Protein AF-A0A7Y5FA85-F1 (afdb_monomer)

pLDDT: mean 72.89, std 9.52, range [42.28, 87.0]

Solvent-accessible surface area (backbone atoms only — not comparable to full-atom values): 7895 Å² total; per-residue (Å²): 135,66,70,66,61,53,54,56,50,51,50,54,50,53,56,53,59,70,71,50,80,82,73,82,74,61,91,60,51,67,59,56,51,50,51,50,50,51,50,52,53,49,51,56,54,49,51,55,55,48,53,51,50,51,52,41,51,51,53,41,51,50,52,51,52,48,47,67,50,49,54,56,51,53,52,50,54,53,58,55,63,58,74,69,60,91,55,99,66,57,62,63,57,48,51,53,52,50,57,61,46,51,53,54,49,52,52,50,53,50,51,52,52,52,51,50,52,53,50,41,52,48,45,63,59,45,55,58,55,56,54,59,53,62,69,71,78,116

Secondary structure (DSSP, 8-state):
--HHHHHHHHHHHHHHHHHS----PPTTHHHHHHHHHHHHHHHHHHHHHHHHHHHHHHHHHHHHHHHHHHHHHHHHHHHHHHHTS--TTTHHHHHHHHHHHHHHHHHHHHHHHHHHHHHHHHHHHHHHHHHHHHTT--

Nearest PDB structures (foldseek):
  7sqc-assembly1_1H  TM=5.132E-01  e=5.986E+00  Chlamydomonas reinhardtii

Radius of gyration: 32.84 Å; Cα contacts (8 Å, |Δi|>4): 25; chains: 1; bounding box: 79×28×83 Å

Foldseek 3Di:
DDPVVVVVVVVVVVVVVVPDDPDDDPPCPVVVVVVVVVVVVVVVVVVLVVVLQVVLVVVLVVLVVCLVPVLVVVLVVVVVVVVPDDDPVPPVVVVVCCVVVVVVSVVSNVVSVVVSVVVSVCSNVVSVVVSVVVVVVD

Mean predicted aligned error: 16.29 Å

Structure (mmCIF, N/CA/C/O backbone):
data_AF-A0A7Y5FA85-F1
#
_entry.id   AF-A0A7Y5FA85-F1
#
loop_
_atom_site.group_PDB
_atom_site.id
_atom_site.type_symbol
_atom_site.label_atom_id
_atom_site.label_alt_id
_atom_site.label_comp_id
_atom_site.label_asym_id
_atom_site.label_entity_id
_atom_site.label_seq_id
_atom_site.pdbx_PDB_ins_code
_atom_site.Cartn_x
_atom_site.Cartn_y
_atom_site.Cartn_z
_atom_site.occupancy
_atom_site.B_iso_or_equiv
_atom_site.auth_seq_id
_atom_site.auth_comp_id
_atom_site.auth_asym_id
_atom_site.auth_atom_id
_atom_site.pdbx_PDB_model_num
ATOM 1 N N . MET A 1 1 ? -47.929 -4.121 12.225 1.00 50.75 1 MET A N 1
ATOM 2 C CA . MET A 1 1 ? -47.619 -4.599 13.587 1.00 50.75 1 MET A CA 1
ATOM 3 C C . MET A 1 1 ? -47.982 -3.470 14.526 1.00 50.75 1 MET A C 1
ATOM 5 O O . MET A 1 1 ? -47.345 -2.428 14.457 1.00 50.75 1 MET A O 1
ATOM 9 N N . ASP A 1 2 ? -49.071 -3.631 15.275 1.00 50.12 2 ASP A N 1
ATOM 10 C CA . ASP A 1 2 ? -49.588 -2.601 16.179 1.00 50.12 2 ASP A CA 1
ATOM 11 C C . ASP A 1 2 ? -48.679 -2.445 17.398 1.00 50.12 2 ASP A C 1
ATOM 13 O O . ASP A 1 2 ? -48.533 -3.367 18.198 1.00 50.12 2 ASP A O 1
ATOM 17 N N . LEU A 1 3 ? -48.096 -1.256 17.549 1.00 56.16 3 LEU A N 1
ATOM 18 C CA . LEU A 1 3 ? -47.239 -0.879 18.678 1.00 56.16 3 LEU A CA 1
ATOM 19 C C . LEU A 1 3 ? -47.992 -0.920 20.022 1.00 56.16 3 LEU A C 1
ATOM 21 O O . LEU A 1 3 ? -47.378 -1.147 21.060 1.00 56.16 3 LEU A O 1
ATOM 25 N N . ASN A 1 4 ? -49.323 -0.770 20.000 1.00 60.62 4 ASN A N 1
ATOM 26 C CA . ASN A 1 4 ? -50.166 -0.889 21.194 1.00 60.62 4 ASN A CA 1
ATOM 27 C C . ASN A 1 4 ? -50.192 -2.317 21.760 1.00 60.62 4 ASN A C 1
ATOM 29 O O . ASN A 1 4 ? -50.128 -2.480 22.973 1.00 60.62 4 ASN A O 1
ATOM 33 N N . ASN A 1 5 ? -50.186 -3.347 20.906 1.00 61.50 5 ASN A N 1
ATOM 34 C CA . ASN A 1 5 ? -50.175 -4.744 21.362 1.00 61.50 5 ASN A CA 1
ATOM 35 C C . ASN A 1 5 ? -48.849 -5.135 22.037 1.00 61.50 5 ASN A C 1
ATOM 37 O O . ASN A 1 5 ? -48.829 -6.020 22.887 1.00 61.50 5 ASN A O 1
ATOM 41 N N . MET A 1 6 ? -47.739 -4.483 21.671 1.00 60.41 6 MET A N 1
ATOM 42 C CA . MET A 1 6 ? -46.437 -4.697 22.316 1.00 60.41 6 MET A CA 1
ATOM 43 C C . MET A 1 6 ? -46.420 -4.152 23.749 1.00 60.41 6 MET A C 1
ATOM 45 O O . MET A 1 6 ? -45.915 -4.824 24.640 1.00 60.41 6 MET A O 1
ATOM 49 N N . ASN A 1 7 ? -47.034 -2.988 23.982 1.00 72.44 7 ASN A N 1
ATOM 50 C CA . ASN A 1 7 ? -47.117 -2.381 25.314 1.00 72.44 7 ASN A CA 1
ATOM 51 C C . ASN A 1 7 ? -47.991 -3.183 26.290 1.00 72.44 7 ASN A C 1
ATOM 53 O O . ASN A 1 7 ? -47.668 -3.263 27.474 1.00 72.44 7 ASN A O 1
ATOM 57 N N . ASP A 1 8 ? -49.089 -3.771 25.812 1.00 76.94 8 ASP A N 1
ATOM 58 C CA . ASP A 1 8 ? -49.970 -4.582 26.662 1.00 76.94 8 ASP A CA 1
ATOM 59 C C . ASP A 1 8 ? -49.331 -5.930 27.020 1.00 76.94 8 ASP A C 1
ATOM 61 O O . ASP A 1 8 ? -49.453 -6.397 28.155 1.00 76.94 8 ASP A O 1
ATOM 65 N N . LEU A 1 9 ? -48.587 -6.525 26.082 1.00 75.62 9 LEU A N 1
ATOM 66 C CA . LEU A 1 9 ? -47.828 -7.746 26.336 1.00 75.62 9 LEU A CA 1
ATOM 67 C C . LEU A 1 9 ? -46.667 -7.496 27.310 1.00 75.62 9 LEU A C 1
ATOM 69 O O . LEU A 1 9 ? -46.483 -8.284 28.236 1.00 75.62 9 LEU A O 1
ATOM 73 N N . ASP A 1 10 ? -45.939 -6.387 27.156 1.00 76.88 10 ASP A N 1
ATOM 74 C CA . ASP A 1 10 ? -44.874 -5.991 28.086 1.00 76.88 10 ASP A CA 1
ATOM 75 C C . ASP A 1 10 ? -45.416 -5.751 29.498 1.00 76.88 10 ASP A C 1
ATOM 77 O O . ASP A 1 10 ? -44.848 -6.251 30.468 1.00 76.88 10 ASP A O 1
ATOM 81 N N . ARG A 1 11 ? -46.562 -5.070 29.631 1.00 80.06 11 ARG A N 1
ATOM 82 C CA . ARG A 1 11 ? -47.220 -4.880 30.934 1.00 80.06 11 ARG A CA 1
ATOM 83 C C . ARG A 1 11 ? -47.627 -6.195 31.586 1.00 80.06 11 ARG A C 1
ATOM 85 O O . ARG A 1 11 ? -47.417 -6.369 32.783 1.00 80.06 11 ARG A O 1
ATOM 92 N N . PHE A 1 12 ? -48.185 -7.124 30.812 1.00 80.44 12 PHE A N 1
ATOM 93 C CA . PHE A 1 12 ? -48.585 -8.435 31.321 1.00 80.44 12 PHE A CA 1
ATOM 94 C C . PHE A 1 12 ? -47.378 -9.259 31.795 1.00 80.44 12 PHE A C 1
ATOM 96 O O . PHE A 1 12 ? -47.435 -9.920 32.832 1.00 80.44 12 PHE A O 1
ATOM 103 N N . ILE A 1 13 ? -46.265 -9.185 31.062 1.00 74.44 13 ILE A N 1
ATOM 104 C CA . ILE A 1 13 ? -44.998 -9.828 31.425 1.00 74.44 13 ILE A CA 1
ATOM 105 C C . ILE A 1 13 ? -44.417 -9.203 32.699 1.00 74.44 13 ILE A C 1
ATOM 107 O O . ILE A 1 13 ? -43.964 -9.925 33.585 1.00 74.44 13 ILE A O 1
ATOM 111 N N . GLU A 1 14 ? -44.454 -7.878 32.822 1.00 77.00 14 GLU A N 1
ATOM 112 C CA . GLU A 1 14 ? -43.906 -7.154 33.969 1.00 77.00 14 GLU A CA 1
ATOM 113 C C . GLU A 1 14 ? -44.698 -7.411 35.262 1.00 77.00 14 GLU A C 1
ATOM 115 O O . GLU A 1 14 ? -44.106 -7.576 36.333 1.00 77.00 14 GLU A O 1
ATOM 120 N N . ASP A 1 15 ? -46.023 -7.535 35.166 1.00 77.88 15 ASP A N 1
ATOM 121 C CA . ASP A 1 15 ? -46.870 -7.934 36.294 1.00 77.88 15 ASP A CA 1
ATOM 122 C C . ASP A 1 15 ? -46.678 -9.413 36.672 1.00 77.88 15 ASP A C 1
ATOM 124 O O . ASP A 1 15 ? -46.630 -9.741 37.861 1.00 77.88 15 ASP A O 1
ATOM 128 N N . ALA A 1 16 ? -46.471 -10.303 35.694 1.00 75.31 16 ALA A N 1
ATOM 129 C CA . ALA A 1 16 ? -46.139 -11.704 35.956 1.00 75.31 16 ALA A CA 1
ATOM 130 C C . ALA A 1 16 ? -44.771 -11.849 36.652 1.00 75.31 16 ALA A C 1
ATOM 132 O O . ALA A 1 16 ? -44.655 -12.565 37.648 1.00 75.31 16 ALA A O 1
ATOM 133 N N . LEU A 1 17 ? -43.756 -11.106 36.204 1.00 67.81 17 LEU A N 1
ATOM 134 C CA . LEU A 1 17 ? -42.407 -11.102 36.786 1.00 67.81 17 LEU A CA 1
ATOM 135 C C . LEU A 1 17 ? -42.360 -10.531 38.208 1.00 67.81 17 LEU A C 1
ATOM 137 O O . LEU A 1 17 ? -41.567 -10.995 39.024 1.00 67.81 17 LEU A O 1
ATOM 141 N N . LYS A 1 18 ? -43.214 -9.555 38.540 1.00 72.81 18 LYS A N 1
ATOM 142 C CA . LYS A 1 18 ? -43.337 -9.035 39.916 1.00 72.81 18 LYS A CA 1
ATOM 143 C C . LYS A 1 18 ? -43.932 -10.050 40.889 1.00 72.81 18 LYS A C 1
ATOM 145 O O . LYS A 1 18 ? -43.687 -9.945 42.090 1.00 72.81 18 LYS A O 1
ATOM 150 N N . SER A 1 19 ? -44.725 -10.994 40.386 1.00 73.69 19 SER A N 1
ATOM 151 C CA . SER A 1 19 ? -45.380 -12.020 41.202 1.00 73.69 19 SER A CA 1
ATOM 152 C C . SER A 1 19 ? -44.478 -13.220 41.521 1.00 73.69 19 SER A C 1
ATOM 154 O O . SER A 1 19 ? -44.779 -13.985 42.438 1.00 73.69 19 SER A O 1
ATOM 156 N N . GLU A 1 20 ? -43.353 -13.376 40.815 1.00 60.47 20 GLU A N 1
ATOM 157 C CA . GLU A 1 20 ? -42.411 -14.465 41.062 1.00 60.47 20 GLU A CA 1
ATOM 158 C C . GLU A 1 20 ? -41.468 -14.158 42.243 1.00 60.47 20 GLU A C 1
ATOM 160 O O . GLU A 1 20 ? -40.877 -13.077 42.324 1.00 60.47 20 GLU A O 1
ATOM 165 N N . PRO A 1 21 ? -41.264 -15.111 43.174 1.00 61.81 21 PRO A N 1
ATOM 166 C CA . PRO A 1 21 ? -40.319 -14.936 44.267 1.00 61.81 21 PRO A CA 1
ATOM 167 C C . PRO A 1 21 ? -38.895 -14.839 43.712 1.00 61.81 21 PRO A C 1
ATOM 169 O O . PRO A 1 21 ? -38.390 -15.779 43.092 1.00 61.81 21 PRO A O 1
ATOM 172 N N . MET A 1 22 ? -38.229 -13.706 43.963 1.00 61.59 22 MET A N 1
ATOM 173 C CA . MET A 1 22 ? -36.844 -13.483 43.545 1.00 61.59 22 MET A CA 1
ATOM 174 C C . MET A 1 22 ? -35.947 -14.605 44.073 1.00 61.59 22 MET A C 1
ATOM 176 O O . MET A 1 22 ? -35.679 -14.724 45.271 1.00 61.59 22 MET A O 1
ATOM 180 N N . ARG A 1 23 ? -35.475 -15.451 43.157 1.00 64.94 23 ARG A N 1
ATOM 181 C CA . ARG A 1 23 ? -34.566 -16.551 43.472 1.00 64.94 23 ARG A CA 1
ATOM 182 C C . ARG A 1 23 ? -33.244 -15.959 43.957 1.00 64.94 23 ARG A C 1
ATOM 184 O O . ARG A 1 23 ? -32.663 -15.116 43.275 1.00 64.94 23 ARG A O 1
ATOM 191 N N . ALA A 1 24 ? -32.776 -16.391 45.128 1.00 59.88 24 ALA A N 1
ATOM 192 C CA . ALA A 1 24 ? -31.549 -15.876 45.726 1.00 59.88 24 ALA A CA 1
ATOM 193 C C . ALA A 1 24 ? -30.377 -16.016 44.744 1.00 59.88 24 ALA A C 1
ATOM 195 O O . ALA A 1 24 ? -29.982 -17.119 44.358 1.00 59.88 24 ALA A O 1
ATOM 196 N N . VAL A 1 25 ? -29.852 -14.873 44.311 1.00 63.16 25 VAL A N 1
ATOM 197 C CA . VAL A 1 25 ? -28.736 -14.818 43.376 1.00 63.16 25 VAL A CA 1
ATOM 198 C C . VAL A 1 25 ? -27.485 -15.337 44.103 1.00 63.16 25 VAL A C 1
ATOM 200 O O . VAL A 1 25 ? -27.200 -14.875 45.211 1.00 63.16 25 VAL A O 1
ATOM 203 N N . PRO A 1 26 ? -26.728 -16.292 43.528 1.00 69.62 26 PRO A N 1
ATOM 204 C CA . PRO A 1 26 ? -25.561 -16.860 44.191 1.00 69.62 26 PRO A CA 1
ATOM 205 C C . PRO A 1 26 ? -24.547 -15.776 44.582 1.00 69.62 26 PRO A C 1
ATOM 207 O O . PRO A 1 26 ? -24.282 -14.846 43.813 1.00 69.62 26 PRO A O 1
ATOM 210 N N . ALA A 1 27 ? -23.952 -15.904 45.770 1.00 64.62 27 ALA A N 1
ATOM 211 C CA . ALA A 1 27 ? -22.971 -14.946 46.269 1.00 64.62 27 ALA A CA 1
ATOM 212 C C . ALA A 1 27 ? -21.821 -14.765 45.256 1.00 64.62 27 ALA A C 1
ATOM 214 O O . ALA A 1 27 ? -21.188 -15.728 44.822 1.00 64.62 27 ALA A O 1
ATOM 215 N N . GLY A 1 28 ? -21.574 -13.518 44.843 1.00 66.31 28 GLY A N 1
ATOM 216 C CA . GLY A 1 28 ? -20.552 -13.179 43.846 1.00 66.31 28 GLY A CA 1
ATOM 217 C C . GLY A 1 28 ? -21.007 -13.225 42.381 1.00 66.31 28 GLY A C 1
ATOM 218 O O . GLY A 1 28 ? -20.180 -13.000 41.499 1.00 66.31 28 GLY A O 1
ATOM 219 N N . PHE A 1 29 ? -22.294 -13.459 42.091 1.00 65.50 29 PHE A N 1
ATOM 220 C CA . PHE A 1 29 ? -22.833 -13.372 40.726 1.00 65.50 29 PHE A CA 1
ATOM 221 C C . PHE A 1 29 ? -22.622 -11.983 40.115 1.00 65.50 29 PHE A C 1
ATOM 223 O O . PHE A 1 29 ? -22.155 -11.888 38.986 1.00 65.50 29 PHE A O 1
ATOM 230 N N . HIS A 1 30 ? -22.862 -10.914 40.884 1.00 70.69 30 HIS A N 1
ATOM 231 C CA . HIS A 1 30 ? -22.574 -9.544 40.445 1.00 70.69 30 HIS A CA 1
ATOM 232 C C . HIS A 1 30 ? -21.106 -9.373 40.053 1.00 70.69 30 HIS A C 1
ATOM 234 O O . HIS A 1 30 ? -20.829 -8.939 38.944 1.00 70.69 30 HIS A O 1
ATOM 240 N N . ARG A 1 31 ? -20.168 -9.827 40.892 1.00 71.44 31 ARG A N 1
ATOM 241 C CA . ARG A 1 31 ? -18.729 -9.721 40.615 1.00 71.44 31 ARG A CA 1
ATOM 242 C C . ARG A 1 31 ? -18.305 -10.507 39.367 1.00 71.44 31 ARG A C 1
ATOM 244 O O . ARG A 1 31 ? -17.518 -10.009 38.572 1.00 71.44 31 ARG A O 1
ATOM 251 N N . ARG A 1 32 ? -18.856 -11.709 39.152 1.00 72.94 32 ARG A N 1
ATOM 252 C CA . ARG A 1 32 ? -18.576 -12.512 37.944 1.00 72.94 32 ARG A CA 1
ATOM 253 C C . ARG A 1 32 ? -19.182 -11.907 36.680 1.00 72.94 32 ARG A C 1
ATOM 255 O O . ARG A 1 32 ? -18.573 -11.999 35.618 1.00 72.94 32 ARG A O 1
ATOM 262 N N . VAL A 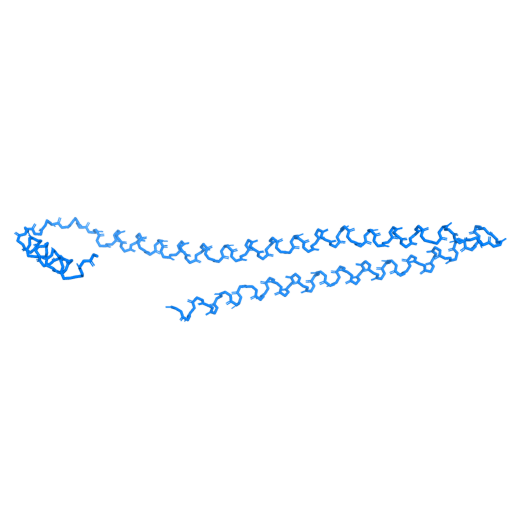1 33 ? -20.382 -11.335 36.768 1.00 74.69 33 VAL A N 1
ATOM 263 C CA . VAL A 1 33 ? -21.016 -10.632 35.645 1.00 74.69 33 VAL A CA 1
ATOM 264 C C . VAL A 1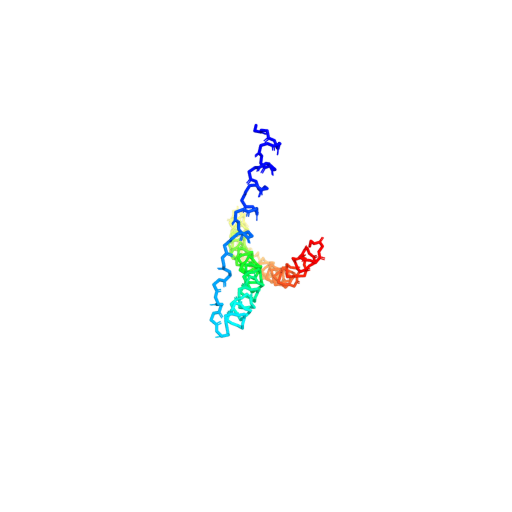 33 ? -20.224 -9.371 35.320 1.00 74.69 33 VAL A C 1
ATOM 266 O O . VAL A 1 33 ? -19.900 -9.146 34.160 1.00 74.69 33 VAL A O 1
ATOM 269 N N . GLU A 1 34 ? -19.825 -8.610 36.333 1.00 74.56 34 GLU A N 1
ATOM 270 C CA . GLU A 1 34 ? -19.038 -7.391 36.187 1.00 74.56 34 GLU A CA 1
ATOM 271 C C . GLU A 1 34 ? -17.668 -7.674 35.556 1.00 74.56 34 GLU A C 1
ATOM 273 O O . GLU A 1 34 ? -17.306 -7.021 34.582 1.00 74.56 34 GLU A O 1
ATOM 278 N N . GLU A 1 35 ? -16.949 -8.711 36.005 1.00 76.19 35 GLU A N 1
ATOM 279 C CA . GLU A 1 35 ? -15.697 -9.160 35.378 1.00 76.19 35 GLU A CA 1
ATOM 280 C C . GLU A 1 35 ? -15.899 -9.573 33.913 1.00 76.19 35 GLU A C 1
ATOM 282 O O . GLU A 1 35 ? -15.127 -9.163 33.047 1.00 76.19 35 GLU A O 1
ATOM 287 N N . ARG A 1 36 ? -16.959 -10.330 33.596 1.00 73.25 36 ARG A N 1
ATOM 288 C CA . ARG A 1 36 ? -17.256 -10.740 32.211 1.00 73.25 36 ARG A CA 1
ATOM 289 C C . ARG A 1 36 ? -17.612 -9.560 31.315 1.00 73.25 36 ARG A C 1
ATOM 291 O O . ARG A 1 36 ? -17.150 -9.514 30.178 1.00 73.25 36 ARG A O 1
ATOM 298 N N . VAL A 1 37 ? -18.390 -8.605 31.818 1.00 76.31 37 VAL A N 1
ATOM 299 C CA . VAL A 1 37 ? -18.733 -7.373 31.097 1.00 76.31 37 VAL A CA 1
ATOM 300 C C . VAL A 1 37 ? -17.478 -6.531 30.875 1.00 76.31 37 VAL A C 1
ATOM 302 O O . VAL A 1 37 ? -17.265 -6.048 29.765 1.00 76.31 37 VAL A O 1
ATOM 305 N N . ARG A 1 38 ? -16.592 -6.423 31.874 1.00 73.25 38 ARG A N 1
ATOM 306 C CA . ARG A 1 38 ? -15.310 -5.713 31.745 1.00 73.25 38 ARG A CA 1
ATOM 307 C C . ARG A 1 38 ? -14.406 -6.345 30.691 1.00 73.25 38 ARG A C 1
ATOM 309 O O . ARG A 1 38 ? -13.852 -5.631 29.860 1.00 73.25 38 ARG A O 1
ATOM 316 N N . VAL A 1 39 ? -14.290 -7.673 30.691 1.00 73.88 39 VAL A N 1
ATOM 317 C CA . VAL A 1 39 ? -13.494 -8.416 29.702 1.00 73.88 39 VAL A CA 1
ATOM 318 C C . VAL A 1 39 ? -14.099 -8.290 28.303 1.00 73.88 39 VAL A C 1
ATOM 320 O O . VAL A 1 39 ? -13.369 -8.039 27.349 1.00 73.88 39 VAL A O 1
ATOM 323 N N . ALA A 1 40 ? -15.423 -8.391 28.164 1.00 69.19 40 ALA A N 1
ATOM 324 C CA . ALA A 1 40 ? -16.102 -8.205 26.882 1.00 69.19 40 ALA A CA 1
ATOM 325 C C . ALA A 1 40 ? -15.943 -6.773 26.341 1.00 69.19 40 ALA A C 1
ATOM 327 O O . ALA A 1 40 ? -15.730 -6.589 25.142 1.00 69.19 40 ALA A O 1
ATOM 328 N N . ALA A 1 41 ? -15.987 -5.767 27.220 1.00 70.69 41 ALA A N 1
ATOM 329 C CA . ALA A 1 41 ? -15.746 -4.371 26.871 1.00 70.69 41 ALA A CA 1
ATOM 330 C C . ALA A 1 41 ? -14.287 -4.119 26.452 1.00 70.69 41 ALA A C 1
ATOM 332 O O . ALA A 1 41 ? -14.045 -3.409 25.480 1.00 70.69 41 ALA A O 1
ATOM 333 N N . MET A 1 42 ? -13.308 -4.731 27.126 1.00 70.38 42 MET A N 1
ATOM 334 C CA . MET A 1 42 ? -11.903 -4.654 26.705 1.00 70.38 42 MET A CA 1
ATOM 335 C C . MET A 1 42 ? -11.678 -5.353 25.359 1.00 70.38 42 MET A C 1
ATOM 337 O O . MET A 1 42 ? -11.062 -4.778 24.463 1.00 70.38 42 MET A O 1
ATOM 341 N N . ALA A 1 43 ? -12.243 -6.548 25.175 1.00 71.62 43 ALA A N 1
ATOM 342 C CA . ALA A 1 43 ? -12.123 -7.307 23.935 1.00 71.62 43 ALA A CA 1
ATOM 343 C C . ALA A 1 43 ? -12.755 -6.575 22.738 1.00 71.62 43 ALA A C 1
ATOM 345 O O . ALA A 1 43 ? -12.198 -6.590 21.640 1.00 71.62 43 ALA A O 1
ATOM 346 N N . SER A 1 44 ? -13.898 -5.903 22.922 1.00 67.81 44 SER A N 1
ATOM 347 C CA . SER A 1 44 ? -14.535 -5.119 21.855 1.00 67.81 44 SER A CA 1
ATOM 348 C C . SER A 1 44 ? -13.712 -3.883 21.473 1.00 67.81 44 SER A C 1
ATOM 350 O O . SER A 1 44 ? -13.609 -3.561 20.281 1.00 67.81 44 SER A O 1
ATOM 352 N N . HIS A 1 45 ? -13.063 -3.247 22.455 1.00 69.62 45 HIS A N 1
ATOM 353 C CA . HIS A 1 45 ? -12.159 -2.117 22.245 1.00 69.62 45 HIS A CA 1
ATOM 354 C C . HIS A 1 45 ? -10.887 -2.533 21.486 1.00 69.62 45 HIS A C 1
ATOM 356 O O . HIS A 1 45 ? -10.487 -1.873 20.522 1.00 69.62 45 HIS A O 1
ATOM 362 N N . GLU A 1 46 ? -10.286 -3.670 21.845 1.00 73.38 46 GLU A N 1
ATOM 363 C CA . GLU A 1 46 ? -9.111 -4.207 21.149 1.00 73.38 46 GLU A CA 1
ATOM 364 C C . GLU A 1 46 ? -9.424 -4.642 19.717 1.00 73.38 46 GLU A C 1
ATOM 366 O O . GLU A 1 46 ? -8.619 -4.410 18.813 1.00 73.38 46 GLU A O 1
ATOM 371 N N . ARG A 1 47 ? -10.611 -5.209 19.471 1.00 74.50 47 ARG A N 1
ATOM 372 C CA . ARG A 1 47 ? -11.014 -5.682 18.138 1.00 74.50 47 ARG A CA 1
ATOM 373 C C . ARG A 1 47 ? -11.045 -4.553 17.107 1.00 74.50 47 ARG A C 1
ATOM 375 O O . ARG A 1 47 ? -10.596 -4.744 15.977 1.00 74.50 47 ARG A O 1
ATOM 382 N N . HIS A 1 48 ? -11.509 -3.367 17.504 1.00 67.62 48 HIS A N 1
ATOM 383 C CA . HIS A 1 48 ? -11.520 -2.179 16.645 1.00 67.62 48 HIS A CA 1
ATOM 384 C C . HIS A 1 48 ? -10.102 -1.662 16.372 1.00 67.62 48 HIS A C 1
ATOM 386 O O . HIS A 1 48 ? -9.758 -1.342 15.228 1.00 67.62 48 HIS A O 1
ATOM 392 N N . GLY A 1 49 ? -9.250 -1.645 17.403 1.00 71.25 49 GLY A N 1
ATOM 393 C CA . GLY A 1 49 ? -7.832 -1.319 17.265 1.00 71.25 49 GLY A CA 1
ATOM 394 C C . GLY A 1 49 ? -7.119 -2.273 16.304 1.00 71.25 49 GLY A C 1
ATOM 395 O O . GLY A 1 49 ? -6.429 -1.828 15.385 1.00 71.25 49 GLY A O 1
ATOM 396 N N . PHE A 1 50 ? -7.357 -3.575 16.449 1.00 77.69 50 PHE A N 1
ATOM 397 C CA . PHE A 1 50 ? -6.782 -4.617 15.606 1.00 77.69 50 PHE A CA 1
ATOM 398 C C . PHE A 1 50 ? -7.240 -4.501 14.150 1.00 77.69 50 PHE A C 1
ATOM 400 O O . PHE A 1 50 ? -6.401 -4.439 13.255 1.00 77.69 50 PHE A O 1
ATOM 407 N N . GLN A 1 51 ? -8.546 -4.368 13.895 1.00 78.06 51 GLN A N 1
ATOM 408 C CA . GLN A 1 51 ? -9.065 -4.199 12.533 1.00 78.06 51 GLN A CA 1
ATOM 409 C C . GLN A 1 51 ? -8.477 -2.968 11.834 1.00 78.06 51 GLN A C 1
ATOM 411 O O . GLN A 1 51 ? -8.148 -3.031 10.651 1.00 78.06 51 GLN A O 1
ATOM 416 N N . SER A 1 52 ? -8.305 -1.849 12.546 1.00 74.06 52 SER A N 1
ATOM 417 C CA . SER A 1 52 ? -7.677 -0.655 11.965 1.00 74.06 52 SER A CA 1
ATOM 418 C C . SER A 1 52 ? -6.218 -0.890 11.563 1.00 74.06 52 SER A C 1
ATOM 420 O O . SER A 1 52 ? -5.812 -0.474 10.479 1.00 74.06 52 SER A O 1
ATOM 422 N N . ARG A 1 53 ? -5.456 -1.615 12.389 1.00 78.94 53 ARG A N 1
ATOM 423 C CA . ARG A 1 53 ? -4.057 -1.963 12.114 1.00 78.94 53 ARG A CA 1
ATOM 424 C C . ARG A 1 53 ? -3.938 -2.947 10.955 1.00 78.94 53 ARG A C 1
ATOM 426 O O . ARG A 1 53 ? -3.087 -2.744 10.099 1.00 78.94 53 ARG A O 1
ATOM 433 N N . VAL A 1 54 ? -4.821 -3.944 10.886 1.00 83.44 54 VAL A N 1
ATOM 434 C CA . VAL A 1 54 ? -4.860 -4.921 9.786 1.00 83.44 54 VAL A CA 1
ATOM 435 C C . VAL A 1 54 ? -5.155 -4.233 8.453 1.00 83.44 54 VAL A C 1
ATOM 437 O O . VAL A 1 54 ? -4.432 -4.446 7.480 1.00 83.44 54 VAL A O 1
ATOM 440 N N . VAL A 1 55 ? -6.154 -3.345 8.405 1.00 81.69 55 VAL A N 1
ATOM 441 C CA . VAL A 1 55 ? -6.468 -2.576 7.188 1.00 81.69 55 VAL A CA 1
ATOM 442 C C . VAL A 1 55 ? -5.299 -1.674 6.789 1.00 81.69 55 VAL A C 1
ATOM 444 O O . VAL A 1 55 ? -4.927 -1.646 5.618 1.00 81.69 55 VAL A O 1
ATOM 447 N N . ALA A 1 56 ? -4.672 -0.988 7.750 1.00 79.69 56 ALA A N 1
ATOM 448 C CA . ALA A 1 56 ? -3.496 -0.163 7.478 1.00 79.69 56 ALA A CA 1
ATOM 449 C C . ALA A 1 56 ? -2.330 -0.993 6.914 1.00 79.69 56 ALA A C 1
ATOM 451 O O . ALA A 1 56 ? -1.719 -0.588 5.927 1.00 79.69 56 ALA A O 1
ATOM 452 N N . SER A 1 57 ? -2.060 -2.178 7.479 1.00 80.56 57 SER A N 1
ATOM 453 C CA . SER A 1 57 ? -1.037 -3.081 6.943 1.00 80.56 57 SER A CA 1
ATOM 454 C C . SER A 1 57 ? -1.382 -3.585 5.543 1.00 80.56 57 SER A C 1
ATOM 456 O O . SER A 1 57 ? -0.506 -3.618 4.688 1.00 80.56 57 SER A O 1
ATOM 458 N N . MET A 1 58 ? -2.649 -3.907 5.268 1.00 85.06 58 MET A N 1
ATOM 459 C CA . MET A 1 58 ? -3.079 -4.374 3.949 1.00 85.06 58 MET A CA 1
ATOM 460 C C . MET A 1 58 ? -2.856 -3.304 2.874 1.00 85.06 58 MET A C 1
ATOM 462 O O . MET A 1 58 ? -2.303 -3.601 1.818 1.00 85.06 58 MET A O 1
ATOM 466 N N . ILE A 1 59 ? -3.230 -2.051 3.159 1.00 83.56 59 ILE A N 1
ATOM 467 C CA . ILE A 1 59 ? -3.007 -0.911 2.255 1.00 83.56 59 ILE A CA 1
ATOM 468 C C . ILE A 1 59 ? -1.508 -0.702 2.012 1.00 83.56 59 ILE A C 1
ATOM 470 O O . ILE A 1 59 ? -1.086 -0.496 0.876 1.00 83.56 59 ILE A O 1
ATOM 474 N N . LEU A 1 60 ? -0.698 -0.791 3.069 1.00 82.56 60 LEU A N 1
ATOM 475 C CA . LEU A 1 60 ? 0.751 -0.644 2.978 1.00 82.56 60 LEU A CA 1
ATOM 476 C C . LEU A 1 60 ? 1.377 -1.730 2.094 1.00 82.56 60 LEU A C 1
ATOM 478 O O . LEU A 1 60 ? 2.126 -1.407 1.175 1.00 82.56 60 LEU A O 1
ATOM 482 N N . PHE A 1 61 ? 1.026 -3.000 2.307 1.00 84.75 61 PHE A N 1
ATOM 483 C CA . PHE A 1 61 ? 1.518 -4.098 1.472 1.00 84.75 61 PHE A CA 1
ATOM 484 C C . PHE A 1 61 ? 1.055 -3.978 0.018 1.00 84.75 61 PHE A C 1
ATOM 486 O O . PHE A 1 61 ? 1.849 -4.234 -0.885 1.00 84.75 61 PHE A O 1
ATOM 493 N N . ALA A 1 62 ? -0.180 -3.532 -0.227 1.00 86.44 62 ALA A N 1
ATOM 494 C CA . ALA A 1 62 ? -0.672 -3.284 -1.580 1.00 86.44 62 ALA A CA 1
ATOM 495 C C . ALA A 1 62 ? 0.141 -2.192 -2.300 1.00 86.44 62 ALA A C 1
ATOM 497 O O . ALA A 1 62 ? 0.496 -2.359 -3.464 1.00 86.44 62 ALA A O 1
ATOM 498 N N . MET A 1 63 ? 0.494 -1.10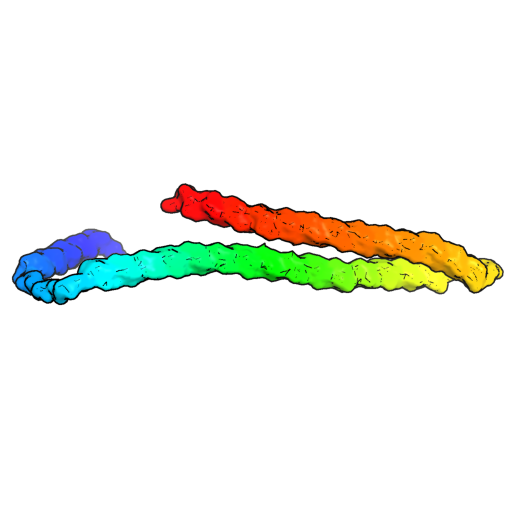5 -1.607 1.00 80.56 63 MET A N 1
ATOM 499 C CA . MET A 1 63 ? 1.318 -0.020 -2.162 1.00 80.56 63 MET A CA 1
ATOM 500 C C . MET A 1 63 ? 2.753 -0.465 -2.459 1.00 80.56 63 MET A C 1
ATOM 502 O O . MET A 1 63 ? 3.311 -0.123 -3.504 1.00 80.56 63 MET A O 1
ATOM 506 N N . VAL A 1 64 ? 3.345 -1.261 -1.565 1.00 84.31 64 VAL A N 1
ATOM 507 C CA . VAL A 1 64 ? 4.673 -1.847 -1.788 1.00 84.31 64 VAL A CA 1
ATOM 508 C C . VAL A 1 64 ? 4.638 -2.785 -2.992 1.00 84.31 64 VAL A C 1
ATOM 510 O O . VAL A 1 64 ? 5.458 -2.637 -3.894 1.00 84.31 64 VAL A O 1
ATOM 513 N N . ALA A 1 65 ? 3.659 -3.692 -3.057 1.00 86.62 65 ALA A N 1
ATOM 514 C CA . ALA A 1 65 ? 3.497 -4.608 -4.182 1.00 86.62 65 ALA A CA 1
ATOM 515 C C . ALA A 1 65 ? 3.316 -3.854 -5.508 1.00 86.62 65 ALA A C 1
ATOM 517 O O . ALA A 1 65 ? 3.985 -4.170 -6.490 1.00 86.62 65 ALA A O 1
ATOM 518 N N . LEU A 1 66 ? 2.480 -2.810 -5.524 1.00 85.81 66 LEU A N 1
ATOM 519 C CA . LEU A 1 66 ? 2.292 -1.958 -6.697 1.00 85.81 66 LEU A CA 1
ATOM 520 C C . LEU A 1 66 ? 3.614 -1.331 -7.147 1.00 85.81 66 LEU A C 1
ATOM 522 O O . LEU A 1 66 ? 3.931 -1.345 -8.330 1.00 85.81 66 LEU A O 1
ATOM 526 N N . THR A 1 67 ? 4.413 -0.827 -6.212 1.00 84.50 67 THR A N 1
ATOM 527 C CA . THR A 1 67 ? 5.691 -0.171 -6.522 1.00 84.50 67 THR A CA 1
ATOM 528 C C . THR A 1 67 ? 6.715 -1.159 -7.070 1.00 84.50 67 THR A C 1
ATOM 530 O O . THR A 1 67 ? 7.382 -0.866 -8.061 1.00 84.50 67 THR A O 1
ATOM 533 N N . VAL A 1 68 ? 6.782 -2.359 -6.488 1.00 83.50 68 VAL A N 1
ATOM 534 C CA . VAL A 1 68 ? 7.648 -3.451 -6.956 1.00 83.50 68 VAL A CA 1
ATOM 535 C C . VAL A 1 68 ? 7.271 -3.916 -8.364 1.00 83.50 68 VAL A C 1
ATOM 537 O O . VAL A 1 68 ? 8.147 -4.354 -9.098 1.00 83.50 68 VAL A O 1
ATOM 540 N N . VAL A 1 69 ? 6.007 -3.805 -8.777 1.00 87.00 69 VAL A N 1
ATOM 541 C CA . VAL A 1 69 ? 5.574 -4.177 -10.136 1.00 87.00 69 VAL A CA 1
ATOM 542 C C . VAL A 1 69 ? 5.737 -3.019 -11.124 1.00 87.00 69 VAL A C 1
ATOM 544 O O . VAL A 1 69 ? 6.278 -3.198 -12.214 1.00 87.00 69 VAL A O 1
ATOM 547 N N . VAL A 1 70 ? 5.285 -1.819 -10.756 1.00 84.75 70 VAL A N 1
ATOM 548 C CA . VAL A 1 70 ? 5.207 -0.663 -11.660 1.00 84.75 70 VAL A CA 1
ATOM 549 C C . VAL A 1 70 ? 6.587 -0.096 -11.980 1.00 84.75 70 VAL A C 1
ATOM 551 O O . VAL A 1 70 ? 6.849 0.228 -13.137 1.00 84.75 70 VAL A O 1
ATOM 554 N N . VAL A 1 71 ? 7.488 0.007 -10.997 1.00 83.62 71 VAL A N 1
ATOM 555 C CA . VAL A 1 71 ? 8.816 0.606 -11.219 1.00 83.62 71 VAL A CA 1
ATOM 556 C C . VAL A 1 71 ? 9.642 -0.216 -12.220 1.00 83.62 71 VAL A C 1
ATOM 558 O O . VAL A 1 71 ? 10.120 0.369 -13.196 1.00 83.62 71 VAL A O 1
ATOM 561 N N . PRO A 1 72 ? 9.763 -1.553 -12.088 1.00 80.00 72 PRO A N 1
ATOM 562 C CA . PRO A 1 72 ? 10.442 -2.365 -13.095 1.00 80.00 72 PRO A CA 1
ATOM 563 C C . PRO A 1 72 ? 9.721 -2.377 -14.442 1.00 80.00 72 PRO A C 1
ATOM 565 O O . PRO A 1 72 ? 10.390 -2.346 -15.471 1.00 80.00 72 PRO A O 1
ATOM 568 N N . ALA A 1 73 ? 8.383 -2.379 -14.467 1.00 82.19 73 ALA A N 1
ATOM 569 C CA . ALA A 1 73 ? 7.626 -2.332 -15.719 1.00 82.19 73 ALA A CA 1
ATOM 570 C C . ALA A 1 73 ? 7.912 -1.046 -16.517 1.00 82.19 73 ALA A C 1
ATOM 572 O O . ALA A 1 73 ? 8.155 -1.106 -17.723 1.00 82.19 73 ALA A O 1
ATOM 573 N N . LEU A 1 74 ? 7.961 0.108 -15.841 1.00 79.56 74 LEU A N 1
ATOM 574 C CA . LEU A 1 74 ? 8.331 1.387 -16.454 1.00 79.56 74 LEU A CA 1
ATOM 575 C C . LEU A 1 74 ? 9.791 1.398 -16.927 1.00 79.56 74 LEU A C 1
ATOM 577 O O . LEU A 1 74 ? 10.072 1.856 -18.036 1.00 79.56 74 LEU A O 1
ATOM 581 N N . ALA A 1 75 ? 10.711 0.857 -16.123 1.00 73.19 75 ALA A N 1
ATOM 582 C CA . ALA A 1 75 ? 12.120 0.746 -16.498 1.00 73.19 75 ALA A CA 1
ATOM 583 C C . ALA A 1 75 ? 12.318 -0.152 -17.734 1.00 73.19 75 ALA A C 1
ATOM 585 O O . ALA A 1 75 ? 13.088 0.187 -18.636 1.00 73.19 75 ALA A O 1
ATOM 586 N N . PHE A 1 76 ? 11.581 -1.264 -17.816 1.00 72.56 76 PHE A N 1
ATOM 587 C CA . PHE A 1 76 ? 11.632 -2.194 -18.942 1.00 72.56 76 PHE A CA 1
ATOM 588 C C . PHE A 1 76 ? 11.048 -1.582 -20.223 1.00 72.56 76 PHE A C 1
ATOM 590 O O . PHE A 1 76 ? 11.668 -1.669 -21.283 1.00 72.56 76 PHE A O 1
ATOM 597 N N . TYR A 1 77 ? 9.899 -0.902 -20.128 1.00 70.62 77 TYR A N 1
ATOM 598 C CA . TYR A 1 77 ? 9.270 -0.216 -21.263 1.00 70.62 77 TYR A CA 1
ATOM 599 C C . TYR A 1 77 ? 10.169 0.883 -21.850 1.00 70.62 77 TYR A C 1
ATOM 601 O O . TYR A 1 77 ? 10.322 0.997 -23.072 1.00 70.62 77 TYR A O 1
ATOM 609 N N . GLN A 1 78 ? 10.834 1.653 -20.983 1.00 67.44 78 GLN A N 1
ATOM 610 C CA . GLN A 1 78 ? 11.836 2.620 -2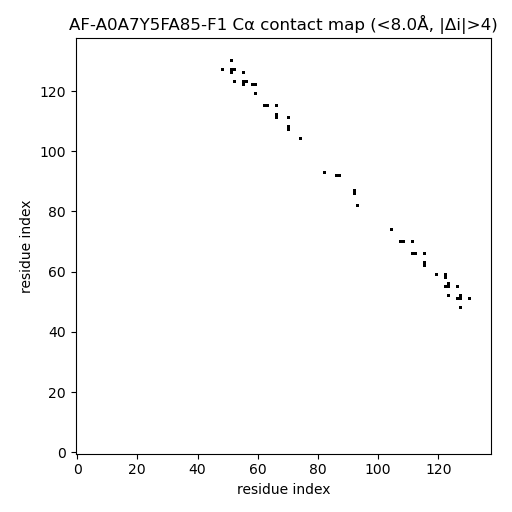1.421 1.00 67.44 78 GLN A CA 1
ATOM 611 C C . GLN A 1 78 ? 13.015 1.935 -22.121 1.00 67.44 78 GLN A C 1
ATOM 613 O O . GLN A 1 78 ? 13.384 2.353 -23.213 1.00 67.44 78 GLN A O 1
ATOM 618 N N . GLY A 1 79 ? 13.568 0.853 -21.564 1.00 65.19 79 GLY A N 1
ATOM 619 C CA . GLY A 1 79 ? 14.687 0.135 -22.187 1.00 65.19 79 GLY A CA 1
ATOM 620 C C . GLY A 1 79 ? 14.370 -0.440 -23.576 1.00 65.19 79 GLY A C 1
ATOM 621 O O . GLY A 1 79 ? 15.241 -0.479 -24.446 1.00 65.19 79 GLY A O 1
ATOM 622 N N . TRP A 1 80 ? 13.122 -0.851 -23.816 1.00 63.62 80 TRP A N 1
ATOM 623 C CA . TRP A 1 80 ? 12.678 -1.378 -25.112 1.00 63.62 80 TRP A CA 1
ATOM 624 C C . TRP A 1 80 ? 12.573 -0.293 -26.190 1.00 63.62 80 TRP A C 1
ATOM 626 O O . TRP A 1 80 ? 13.018 -0.497 -27.318 1.00 63.62 80 TRP A O 1
ATOM 636 N N . SER A 1 81 ? 12.061 0.882 -25.821 1.00 62.53 81 SER A N 1
ATOM 637 C CA . SER A 1 81 ? 11.876 2.020 -26.733 1.00 62.53 81 SER A CA 1
ATOM 638 C C . SER A 1 81 ? 13.193 2.526 -27.341 1.00 62.53 81 SER A C 1
ATOM 640 O O . SER A 1 81 ? 13.218 2.944 -28.494 1.00 62.53 81 SER A O 1
ATOM 642 N N . PHE A 1 82 ? 14.303 2.453 -26.598 1.00 60.34 82 PHE A N 1
ATOM 643 C CA . PHE A 1 82 ? 15.606 2.952 -27.058 1.00 60.34 82 PHE A CA 1
ATOM 644 C C . PHE A 1 82 ? 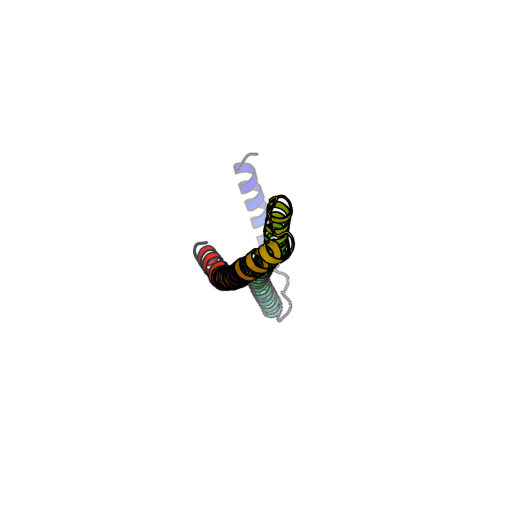16.419 1.931 -27.858 1.00 60.34 82 PHE A C 1
ATOM 646 O O . PHE A 1 82 ? 17.199 2.325 -28.720 1.00 60.34 82 PHE A O 1
ATOM 653 N N . ARG A 1 83 ? 16.198 0.623 -27.662 1.00 61.56 83 ARG A N 1
ATOM 654 C CA . ARG A 1 83 ? 16.792 -0.411 -28.536 1.00 61.56 83 ARG A CA 1
ATOM 655 C C . ARG A 1 83 ? 16.278 -0.344 -29.977 1.00 61.56 83 ARG A C 1
ATOM 657 O O . ARG A 1 83 ? 16.894 -0.933 -30.857 1.00 61.56 83 ARG A O 1
ATOM 664 N N . ALA A 1 84 ? 15.167 0.353 -30.208 1.00 59.91 84 ALA A N 1
ATOM 665 C CA . ALA A 1 84 ? 14.585 0.554 -31.529 1.00 59.91 84 ALA A CA 1
ATOM 666 C C . ALA A 1 84 ? 15.158 1.770 -32.287 1.00 59.91 84 ALA A C 1
ATOM 668 O O . ALA A 1 84 ? 14.801 1.962 -33.447 1.00 59.91 84 ALA A O 1
ATOM 669 N N . LEU A 1 85 ? 16.025 2.590 -31.673 1.00 60.50 85 LEU A N 1
ATOM 670 C CA . LEU A 1 85 ? 16.644 3.742 -32.338 1.00 60.50 85 LEU A CA 1
ATOM 671 C C . LEU A 1 85 ? 17.841 3.292 -33.199 1.00 60.50 85 LEU A C 1
ATOM 673 O O . LEU A 1 85 ? 18.819 2.774 -32.654 1.00 60.50 85 LEU A O 1
ATOM 677 N N . PRO A 1 86 ? 17.810 3.492 -34.529 1.00 58.25 86 PRO A N 1
ATOM 678 C CA . PRO A 1 86 ? 18.955 3.204 -35.385 1.00 58.25 86 PRO A CA 1
ATOM 679 C C . PRO A 1 86 ? 20.029 4.292 -35.205 1.00 58.25 86 PRO A C 1
ATOM 681 O O . PRO A 1 86 ? 19.842 5.428 -35.635 1.00 58.25 86 PRO A O 1
ATOM 684 N N . GLY A 1 87 ? 21.152 3.952 -34.563 1.00 61.28 87 GLY A N 1
ATOM 685 C CA . GLY A 1 87 ? 22.308 4.841 -34.369 1.00 61.28 87 GLY A CA 1
ATOM 686 C C . GLY A 1 87 ? 23.500 4.476 -35.265 1.00 61.28 87 GLY A C 1
ATOM 687 O O . GLY A 1 87 ? 23.825 3.300 -35.430 1.00 61.28 87 GLY A O 1
ATOM 688 N N . ALA A 1 88 ? 24.190 5.479 -35.822 1.00 56.38 88 ALA A N 1
ATOM 689 C CA . ALA A 1 88 ? 25.247 5.320 -36.836 1.00 56.38 88 ALA A CA 1
ATOM 690 C C . ALA A 1 88 ? 26.547 4.641 -36.342 1.00 56.38 88 ALA A C 1
ATOM 692 O O . ALA A 1 88 ? 27.313 4.135 -37.158 1.00 56.38 88 ALA A O 1
ATOM 693 N N . MET A 1 89 ? 26.799 4.598 -35.026 1.00 64.12 89 MET A N 1
ATOM 694 C CA . MET A 1 89 ? 27.946 3.890 -34.422 1.00 64.12 89 MET A CA 1
ATOM 695 C C . MET A 1 89 ? 27.552 2.662 -33.584 1.00 64.12 89 MET A C 1
ATOM 697 O O . MET A 1 89 ? 28.412 2.070 -32.930 1.00 64.12 89 MET A O 1
ATOM 701 N N . GLY A 1 90 ? 26.274 2.261 -33.608 1.00 69.69 90 GLY A N 1
ATOM 702 C CA . GLY A 1 90 ? 25.753 1.028 -33.004 1.00 69.69 90 GLY A CA 1
ATOM 703 C C . GLY A 1 90 ? 25.995 0.890 -31.495 1.00 69.69 90 GLY A C 1
ATOM 704 O O . GLY A 1 90 ? 25.109 1.147 -30.688 1.00 69.69 90 GLY A O 1
ATOM 705 N N . TYR A 1 91 ? 27.197 0.457 -31.105 1.00 67.56 91 TYR A N 1
ATOM 706 C CA . TYR A 1 91 ? 27.553 0.101 -29.730 1.00 67.56 91 TYR A CA 1
ATOM 707 C C . TYR A 1 91 ? 27.948 1.298 -28.851 1.00 67.56 91 TYR A C 1
ATOM 709 O O . TYR A 1 91 ? 27.601 1.331 -27.672 1.00 67.56 91 TYR A O 1
ATOM 717 N N . LEU A 1 92 ? 28.650 2.297 -29.401 1.00 71.62 92 LEU A N 1
ATOM 718 C CA . LEU A 1 92 ? 29.068 3.471 -28.617 1.00 71.62 92 LEU A CA 1
ATOM 719 C C . LEU A 1 92 ? 27.878 4.355 -28.232 1.00 71.62 92 LEU A C 1
ATOM 721 O O . LEU A 1 92 ? 27.797 4.811 -27.095 1.00 71.62 92 LEU A O 1
ATOM 725 N N . ASP A 1 93 ? 26.933 4.512 -29.156 1.00 70.88 93 ASP A N 1
ATOM 726 C CA . ASP A 1 93 ? 25.680 5.239 -28.934 1.00 70.88 93 ASP A CA 1
ATOM 727 C C . ASP A 1 93 ? 24.781 4.510 -27.920 1.00 70.88 93 ASP A C 1
ATOM 729 O O . ASP A 1 93 ? 24.135 5.109 -27.063 1.00 70.88 93 ASP A O 1
ATOM 733 N N . TYR A 1 94 ? 24.800 3.175 -27.949 1.00 70.44 94 TYR A N 1
ATOM 734 C CA . TYR A 1 94 ? 24.119 2.363 -26.949 1.00 70.44 94 TYR A CA 1
ATOM 735 C C . TYR A 1 94 ? 24.714 2.553 -25.545 1.00 70.44 94 TYR A C 1
ATOM 737 O O . TYR A 1 94 ? 23.966 2.681 -24.577 1.00 70.44 94 TYR A O 1
ATOM 745 N N . MET A 1 95 ? 26.044 2.605 -25.413 1.00 71.94 95 MET A N 1
ATOM 746 C CA . MET A 1 95 ? 26.712 2.792 -24.118 1.00 71.94 95 MET A CA 1
ATOM 747 C C . MET A 1 95 ? 26.419 4.165 -23.501 1.00 71.94 95 MET A C 1
ATOM 749 O O . MET A 1 95 ? 26.147 4.248 -22.303 1.00 71.94 95 MET A O 1
ATOM 753 N N . THR A 1 96 ? 26.435 5.241 -24.291 1.00 74.69 96 THR A N 1
ATOM 754 C CA . THR A 1 96 ? 26.128 6.596 -23.802 1.00 74.69 96 THR A CA 1
ATOM 755 C C . THR A 1 96 ? 24.678 6.712 -23.345 1.00 74.69 96 THR A C 1
ATOM 757 O O . THR A 1 96 ? 24.424 7.198 -22.240 1.00 74.69 96 THR A O 1
ATOM 760 N N . VAL A 1 97 ? 23.729 6.199 -24.135 1.00 73.25 97 VAL A N 1
ATOM 761 C CA . VAL A 1 97 ? 22.308 6.163 -23.760 1.00 73.25 97 VAL A CA 1
ATOM 762 C C . VAL A 1 97 ? 22.096 5.309 -22.509 1.00 73.25 97 VAL A C 1
ATOM 764 O O . VAL A 1 97 ? 21.417 5.745 -21.581 1.00 73.25 97 VAL A O 1
ATOM 767 N N . PHE A 1 98 ? 22.734 4.138 -22.422 1.00 73.12 98 PHE A N 1
ATOM 768 C CA . PHE A 1 98 ? 22.641 3.259 -21.256 1.00 73.12 98 PHE A CA 1
ATOM 769 C C . PHE A 1 98 ? 23.125 3.946 -19.969 1.00 73.12 98 PHE A C 1
ATOM 771 O O . PHE A 1 98 ? 22.436 3.907 -18.947 1.00 73.12 98 PHE A O 1
ATOM 778 N N . VAL A 1 99 ? 24.276 4.626 -20.012 1.00 77.12 99 VAL A N 1
ATOM 779 C CA . VAL A 1 99 ? 24.829 5.337 -18.849 1.00 77.12 99 VAL A CA 1
ATOM 780 C C . VAL A 1 99 ? 23.917 6.485 -18.420 1.00 77.12 99 VAL A C 1
ATOM 782 O O . VAL A 1 99 ? 23.564 6.564 -17.247 1.00 77.12 99 VAL A O 1
ATOM 785 N N . VAL A 1 100 ? 23.469 7.339 -19.341 1.00 75.12 100 VAL A N 1
ATOM 786 C CA . VAL A 1 100 ? 22.587 8.471 -19.002 1.00 75.12 100 VAL A CA 1
ATOM 787 C C . VAL A 1 100 ? 21.239 7.990 -18.449 1.00 75.12 100 VAL A C 1
ATOM 789 O O . VAL A 1 100 ? 20.714 8.551 -17.487 1.00 75.12 100 VAL A O 1
ATOM 792 N N . GLN A 1 101 ? 20.687 6.916 -19.009 1.00 72.50 101 GLN A N 1
ATOM 793 C CA . GLN A 1 101 ? 19.367 6.416 -18.638 1.00 72.50 101 GLN A CA 1
ATOM 794 C C . GLN A 1 101 ? 19.375 5.600 -17.338 1.00 72.50 101 GLN A C 1
ATOM 796 O O . GLN A 1 101 ? 18.413 5.665 -16.571 1.00 72.50 101 GLN A O 1
ATOM 801 N N . SER A 1 102 ? 20.466 4.888 -17.040 1.00 75.38 102 SER A N 1
ATOM 802 C CA . SER A 1 102 ? 20.624 4.175 -15.763 1.00 75.38 102 SER A CA 1
ATOM 803 C C . SER A 1 102 ? 20.529 5.117 -14.557 1.00 75.38 102 SER A C 1
ATOM 805 O O . SER A 1 102 ? 19.888 4.774 -13.564 1.00 75.38 102 SER A O 1
ATOM 807 N N . TRP A 1 103 ? 21.036 6.349 -14.669 1.00 77.25 103 TRP A N 1
ATOM 808 C CA . TRP A 1 103 ? 20.864 7.377 -13.638 1.00 77.25 103 TRP A CA 1
ATOM 809 C C . TRP A 1 103 ? 19.403 7.780 -13.439 1.00 77.25 103 TRP A C 1
ATOM 811 O O . TRP A 1 103 ? 18.939 7.866 -12.302 1.00 77.25 103 TRP A O 1
ATOM 821 N N . ALA A 1 104 ? 18.656 7.980 -14.527 1.00 79.06 104 ALA A N 1
ATOM 822 C CA . ALA A 1 104 ? 17.231 8.292 -14.450 1.00 79.06 104 ALA A CA 1
ATOM 823 C C . ALA A 1 104 ? 16.432 7.149 -13.797 1.00 79.06 104 ALA A C 1
ATOM 825 O O . ALA A 1 104 ? 15.537 7.403 -12.993 1.00 79.06 104 ALA A O 1
ATOM 826 N N . GLN A 1 105 ? 16.788 5.892 -14.081 1.00 77.00 105 GLN A N 1
ATOM 827 C CA . GLN A 1 105 ? 16.160 4.720 -13.464 1.00 77.00 105 GLN A CA 1
ATOM 828 C C . GLN A 1 105 ? 16.486 4.59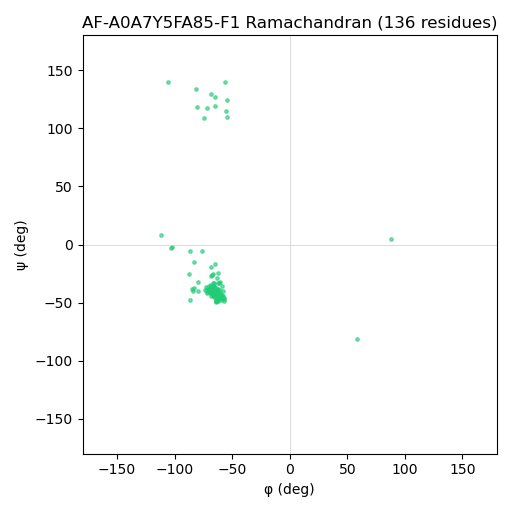5 -11.972 1.00 77.00 105 GLN A C 1
ATOM 830 O O . GLN A 1 105 ? 15.591 4.310 -11.176 1.00 77.00 105 GLN A O 1
ATOM 835 N N . ILE A 1 106 ? 17.735 4.857 -11.573 1.00 80.75 106 ILE A N 1
ATOM 836 C CA . ILE A 1 106 ? 18.141 4.884 -10.161 1.00 80.75 106 ILE A CA 1
ATOM 837 C C . ILE 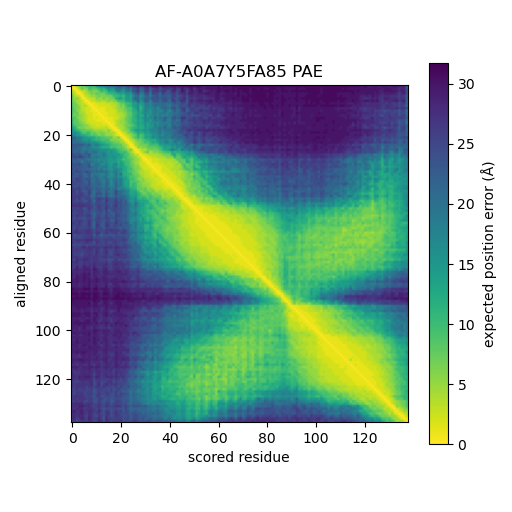A 1 106 ? 17.368 5.973 -9.407 1.00 80.75 106 ILE A C 1
ATOM 839 O O . ILE A 1 106 ? 16.822 5.712 -8.335 1.00 80.75 106 ILE A O 1
ATOM 843 N N . LEU A 1 107 ? 17.260 7.175 -9.980 1.00 85.19 107 LEU A N 1
ATOM 844 C CA . LEU A 1 107 ? 16.497 8.275 -9.388 1.00 85.19 107 LEU A CA 1
ATOM 845 C C . LEU A 1 107 ? 15.002 7.951 -9.289 1.00 85.19 107 LEU A C 1
ATOM 847 O O . LEU A 1 107 ? 14.395 8.226 -8.256 1.00 85.19 107 LEU A O 1
ATOM 851 N N . LEU A 1 108 ? 14.416 7.327 -10.315 1.00 83.62 108 LEU A N 1
ATOM 852 C CA . LEU A 1 108 ? 13.022 6.883 -10.294 1.00 83.62 108 LEU A CA 1
ATOM 853 C C . LEU A 1 108 ? 12.781 5.847 -9.189 1.00 83.62 108 LEU A C 1
ATOM 855 O O . LEU A 1 108 ? 11.805 5.958 -8.450 1.00 83.62 108 LEU A O 1
ATOM 859 N N . ALA A 1 109 ? 13.675 4.866 -9.045 1.00 80.31 109 ALA A N 1
ATOM 860 C CA . ALA A 1 109 ? 13.579 3.845 -8.007 1.00 80.31 109 ALA A CA 1
ATOM 861 C C . ALA A 1 109 ? 13.703 4.447 -6.597 1.00 80.31 109 ALA A C 1
ATOM 863 O O . ALA A 1 109 ? 12.918 4.109 -5.710 1.00 80.31 109 ALA A O 1
ATOM 864 N N . LEU A 1 110 ? 14.635 5.385 -6.400 1.00 84.75 110 LEU A N 1
ATOM 865 C CA . LEU A 1 110 ? 14.797 6.109 -5.136 1.00 84.75 110 LEU A CA 1
ATOM 866 C C . LEU A 1 110 ? 13.575 6.976 -4.811 1.00 84.75 110 LEU A C 1
ATOM 868 O O . LEU A 1 110 ? 13.081 6.933 -3.686 1.00 84.75 110 LEU A O 1
ATOM 872 N N . ALA A 1 111 ? 13.055 7.726 -5.786 1.00 85.31 111 ALA A N 1
ATOM 873 C CA . ALA A 1 111 ? 11.869 8.560 -5.610 1.00 85.31 111 ALA A CA 1
ATOM 874 C C . ALA A 1 111 ? 10.622 7.717 -5.306 1.00 85.31 111 ALA A C 1
ATOM 876 O O . ALA A 1 111 ? 9.856 8.050 -4.403 1.00 85.31 111 ALA A O 1
ATO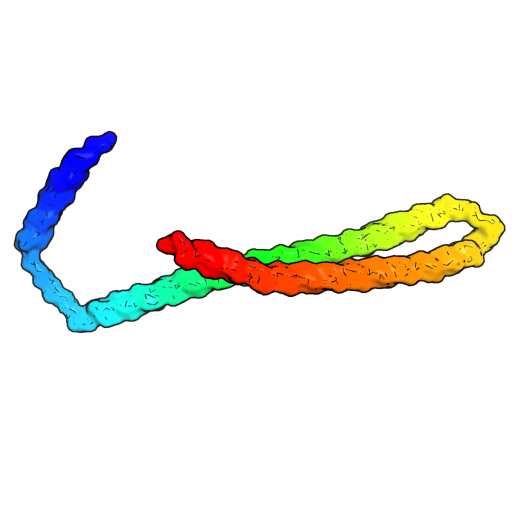M 877 N N . ALA A 1 112 ? 10.444 6.593 -6.005 1.00 82.69 112 ALA A N 1
ATOM 878 C CA . ALA A 1 112 ? 9.348 5.664 -5.760 1.00 82.69 112 ALA A CA 1
ATOM 879 C C . ALA A 1 112 ? 9.443 5.013 -4.371 1.00 82.69 112 ALA A C 1
ATOM 881 O O . ALA A 1 112 ? 8.436 4.927 -3.667 1.00 82.69 112 ALA A O 1
ATOM 882 N N . GLY A 1 113 ? 10.647 4.616 -3.946 1.00 82.88 113 GLY A N 1
ATOM 883 C CA . GLY A 1 113 ? 10.910 4.101 -2.599 1.00 82.88 113 GLY A CA 1
ATOM 884 C C . GLY A 1 113 ? 10.643 5.137 -1.501 1.00 82.88 113 GLY A C 1
ATOM 885 O O . GLY A 1 113 ? 9.956 4.857 -0.519 1.00 82.88 113 GLY A O 1
ATOM 886 N N . ALA A 1 114 ? 11.122 6.370 -1.679 1.00 85.31 114 ALA A N 1
ATOM 887 C CA . ALA A 1 114 ? 10.877 7.459 -0.735 1.00 85.31 114 ALA A CA 1
ATOM 888 C C . ALA A 1 114 ? 9.383 7.824 -0.649 1.00 85.31 114 ALA A C 1
ATOM 890 O O . ALA A 1 114 ? 8.854 8.029 0.448 1.00 85.31 114 ALA A O 1
ATOM 891 N N . GLY A 1 115 ? 8.690 7.855 -1.792 1.00 84.69 115 GLY A N 1
ATOM 892 C CA . GLY A 1 115 ? 7.250 8.096 -1.882 1.00 84.69 115 GLY A CA 1
ATOM 893 C C . GLY A 1 115 ? 6.420 7.009 -1.196 1.00 84.69 115 GLY A C 1
ATOM 894 O O . GLY A 1 115 ? 5.507 7.309 -0.428 1.00 84.69 115 GLY A O 1
ATOM 895 N N . THR A 1 116 ? 6.766 5.736 -1.394 1.00 84.19 116 THR A N 1
ATOM 896 C CA . THR A 1 116 ? 6.078 4.637 -0.698 1.00 84.19 116 THR A CA 1
ATOM 897 C C . THR A 1 116 ? 6.278 4.698 0.805 1.00 84.19 116 THR A C 1
ATOM 899 O O . THR A 1 116 ? 5.311 4.518 1.541 1.00 84.19 116 THR A O 1
ATOM 902 N N . LEU A 1 117 ? 7.489 4.998 1.277 1.00 83.81 117 LEU A N 1
ATOM 903 C CA . LEU A 1 117 ? 7.760 5.137 2.709 1.00 83.81 117 LEU A CA 1
ATOM 904 C C . LEU A 1 117 ? 6.983 6.298 3.337 1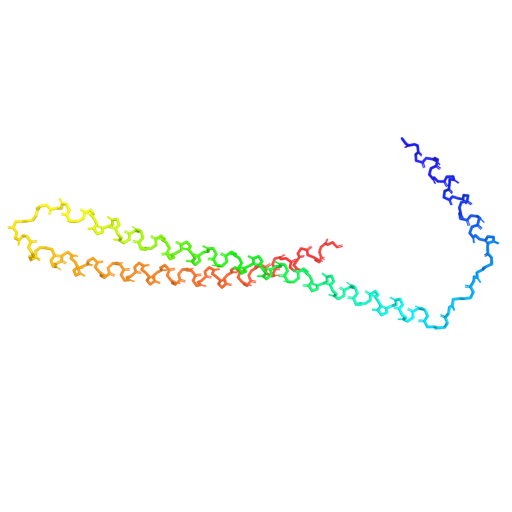.00 83.81 117 LEU A C 1
ATOM 906 O O . LEU A 1 117 ? 6.397 6.140 4.408 1.00 83.81 117 LEU A O 1
ATOM 910 N N . THR A 1 118 ? 6.923 7.452 2.673 1.00 85.19 118 THR A N 1
ATOM 911 C CA . THR A 1 118 ? 6.162 8.608 3.177 1.00 85.19 118 THR A CA 1
ATOM 912 C C . THR A 1 118 ? 4.665 8.322 3.243 1.00 85.19 118 THR A C 1
ATOM 914 O O . THR A 1 118 ? 4.035 8.594 4.268 1.00 85.19 118 THR A O 1
ATOM 917 N N . VAL A 1 119 ? 4.093 7.712 2.201 1.00 83.88 119 VAL A N 1
ATOM 918 C CA . VAL A 1 119 ? 2.680 7.301 2.199 1.00 83.88 119 VAL A CA 1
ATOM 919 C C . VAL A 1 119 ? 2.416 6.228 3.255 1.00 83.88 119 VAL A C 1
ATOM 921 O O . VAL A 1 119 ? 1.432 6.326 3.983 1.00 83.88 119 VAL A O 1
ATOM 924 N N . ALA A 1 120 ? 3.304 5.244 3.405 1.00 82.12 120 ALA A N 1
ATOM 925 C CA . ALA A 1 120 ? 3.208 4.209 4.431 1.00 82.12 120 ALA A CA 1
ATOM 926 C C . ALA A 1 120 ? 3.145 4.805 5.845 1.00 82.12 120 ALA A C 1
ATOM 928 O O . ALA A 1 120 ? 2.264 4.444 6.628 1.00 82.12 120 ALA A O 1
ATOM 929 N N . VAL A 1 121 ? 4.027 5.758 6.157 1.00 83.19 121 VAL A N 1
ATOM 930 C CA . VAL A 1 121 ? 4.031 6.462 7.447 1.00 83.19 121 VAL A CA 1
ATOM 931 C C . VAL A 1 121 ? 2.743 7.264 7.635 1.00 83.19 121 VAL A C 1
ATOM 933 O O . VAL A 1 121 ? 2.123 7.184 8.696 1.00 83.19 121 VAL A O 1
ATOM 936 N N . LEU A 1 122 ? 2.287 7.990 6.610 1.00 84.44 122 LEU A N 1
ATOM 937 C CA . LEU A 1 122 ? 1.031 8.744 6.664 1.00 84.44 122 LEU A CA 1
ATOM 938 C C . LEU A 1 122 ? -0.172 7.835 6.928 1.00 84.44 122 LEU A C 1
ATOM 940 O O . LEU A 1 122 ? -0.965 8.118 7.821 1.00 84.44 122 LEU A O 1
ATOM 944 N N . VAL A 1 123 ? -0.288 6.723 6.204 1.00 83.12 123 VAL A N 1
ATOM 945 C CA . VAL A 1 123 ? -1.356 5.726 6.365 1.00 83.12 123 VAL A CA 1
ATOM 946 C C . VAL A 1 123 ? -1.327 5.132 7.774 1.00 83.12 123 VAL A C 1
ATOM 948 O O . VAL A 1 123 ? -2.363 5.070 8.440 1.00 83.12 123 VAL A O 1
ATOM 951 N N . TRP A 1 124 ? -0.144 4.763 8.266 1.00 78.25 124 TRP A N 1
ATOM 952 C CA . TRP A 1 124 ? 0.018 4.165 9.590 1.00 78.25 124 TRP A CA 1
ATOM 953 C C . TRP A 1 124 ? -0.303 5.139 10.732 1.00 78.25 124 TRP A C 1
ATOM 955 O O . TRP A 1 124 ? -0.855 4.733 11.751 1.00 78.25 124 TRP A O 1
ATOM 965 N N . VAL A 1 125 ? -0.025 6.434 10.556 1.00 80.31 125 VAL A N 1
ATOM 966 C CA . VAL A 1 125 ? -0.285 7.474 11.564 1.00 80.31 125 VAL A CA 1
ATOM 967 C C . VAL A 1 125 ? -1.720 8.014 11.499 1.00 80.31 125 VAL A C 1
ATOM 969 O O . VAL A 1 125 ? -2.321 8.305 12.538 1.00 80.31 125 VAL A O 1
ATOM 972 N N . LEU A 1 126 ? -2.289 8.173 10.302 1.00 79.19 126 LEU A N 1
ATOM 973 C CA . LEU A 1 126 ? -3.589 8.820 10.105 1.00 79.19 126 LEU A CA 1
ATOM 974 C C . LEU A 1 126 ? -4.765 7.859 10.307 1.00 79.19 126 LEU A C 1
ATOM 976 O O . LEU A 1 126 ? -5.743 8.250 10.948 1.00 79.19 126 LEU A O 1
ATOM 980 N N . ILE A 1 127 ? -4.683 6.607 9.840 1.00 75.06 127 ILE A N 1
ATOM 981 C CA . ILE A 1 127 ? -5.793 5.640 9.965 1.00 75.06 127 ILE A CA 1
ATOM 982 C C . ILE A 1 127 ? -6.224 5.426 11.429 1.00 75.06 127 ILE A C 1
ATOM 984 O O . ILE A 1 127 ? -7.428 5.502 11.705 1.00 75.06 127 ILE A O 1
ATOM 988 N N . PRO A 1 128 ? -5.306 5.231 12.399 1.00 70.94 128 PRO A N 1
ATOM 989 C CA . PRO A 1 128 ? -5.686 5.098 13.805 1.00 70.94 128 PRO A CA 1
ATOM 990 C C . PRO A 1 128 ? -6.296 6.386 14.377 1.00 70.94 128 PRO A C 1
ATOM 992 O O . PRO A 1 128 ? -7.225 6.330 15.183 1.00 70.94 128 PRO A O 1
ATOM 995 N N . ARG A 1 129 ? -5.807 7.560 13.945 1.00 70.88 129 ARG A N 1
ATOM 996 C CA . ARG A 1 129 ? -6.268 8.866 14.445 1.00 70.88 129 ARG A CA 1
ATOM 997 C C . ARG A 1 129 ? -7.670 9.234 13.968 1.00 70.88 129 ARG A C 1
ATOM 999 O O . ARG A 1 129 ? -8.438 9.778 14.758 1.00 70.88 129 ARG A O 1
ATOM 1006 N N . PHE A 1 130 ? -8.022 8.937 12.719 1.00 67.75 130 PHE A N 1
ATOM 1007 C CA . PHE A 1 130 ? -9.363 9.227 12.202 1.00 67.75 130 PHE A CA 1
ATOM 1008 C C . PHE A 1 130 ? -10.421 8.270 12.761 1.00 67.75 130 PHE A C 1
ATOM 1010 O O . PHE A 1 130 ? -11.498 8.718 13.154 1.00 67.75 130 PHE A O 1
ATOM 1017 N N . ARG A 1 131 ? -10.103 6.976 12.911 1.00 63.41 131 ARG A N 1
ATOM 1018 C CA . ARG A 1 131 ? -11.032 6.012 13.530 1.00 63.41 131 ARG A CA 1
ATOM 1019 C C . ARG A 1 131 ? -11.238 6.246 15.029 1.00 63.41 131 ARG A C 1
ATOM 1021 O O . ARG A 1 131 ? -12.358 6.101 15.506 1.00 63.41 131 ARG A O 1
ATOM 1028 N N . GLY A 1 132 ? -10.207 6.682 15.758 1.00 59.25 132 GLY A N 1
ATOM 1029 C CA . GLY A 1 132 ? -10.328 7.028 17.180 1.00 59.25 132 GLY A CA 1
ATOM 1030 C C . GLY A 1 132 ? -11.205 8.255 17.467 1.00 59.25 132 GLY A C 1
ATOM 1031 O O . GLY A 1 132 ? -11.768 8.353 18.554 1.00 59.25 132 GLY A O 1
ATOM 1032 N N . LYS A 1 133 ? -11.351 9.182 16.507 1.00 58.12 133 LYS A N 1
ATOM 1033 C CA . LYS A 1 133 ? -12.268 10.331 16.623 1.00 58.12 133 LYS A CA 1
ATOM 1034 C C . LYS A 1 133 ? -13.719 9.953 16.319 1.00 58.12 133 LYS A C 1
ATOM 1036 O O . LYS A 1 133 ? -14.605 10.394 17.041 1.00 58.12 133 LYS A O 1
ATOM 1041 N N . ALA A 1 134 ? -13.949 9.102 15.316 1.00 56.03 134 ALA A N 1
ATOM 1042 C CA . ALA A 1 134 ? -15.290 8.623 14.971 1.00 56.03 134 ALA A CA 1
ATOM 1043 C C . ALA A 1 134 ? -15.947 7.825 16.116 1.00 56.03 134 ALA A C 1
ATOM 1045 O O . ALA A 1 134 ? -17.147 7.930 16.330 1.00 56.03 134 ALA A O 1
ATOM 1046 N N . ALA A 1 135 ? -15.154 7.091 16.906 1.00 53.66 135 ALA A N 1
ATOM 1047 C CA . ALA A 1 135 ? -15.643 6.320 18.053 1.00 53.66 135 ALA A CA 1
ATOM 1048 C C . ALA A 1 135 ? -15.974 7.154 19.312 1.00 53.66 135 ALA A C 1
ATOM 1050 O O . ALA A 1 135 ? -16.450 6.588 20.286 1.00 53.66 135 ALA A O 1
ATOM 1051 N N . ARG A 1 136 ? -15.692 8.468 19.336 1.00 52.72 136 ARG A N 1
ATOM 1052 C CA . ARG A 1 136 ? -16.024 9.365 20.469 1.00 52.72 136 ARG A CA 1
ATOM 1053 C C . ARG A 1 136 ? -17.242 10.258 20.213 1.00 52.72 136 ARG A C 1
ATOM 1055 O O . ARG A 1 136 ? -17.586 11.055 21.078 1.00 52.72 136 ARG A O 1
ATOM 1062 N N . GLN A 1 137 ? -17.824 10.194 19.017 1.00 50.25 137 GLN A N 1
ATOM 1063 C CA . GLN A 1 137 ? -18.977 11.013 18.621 1.00 50.25 137 GLN A CA 1
ATOM 1064 C C . GLN A 1 137 ? -20.309 10.247 18.656 1.00 50.25 137 GLN A C 1
ATOM 1066 O O . GLN A 1 137 ? -21.350 10.850 18.412 1.00 50.25 137 GLN A O 1
ATOM 1071 N N . HIS A 1 138 ? -20.271 8.957 18.986 1.00 42.28 138 HIS A N 1
ATOM 1072 C CA . HIS A 1 138 ? -21.423 8.114 19.300 1.00 42.28 138 HIS A CA 1
ATOM 1073 C C . HIS A 1 138 ? -21.292 7.615 20.736 1.00 42.28 138 HIS A C 1
ATOM 1075 O O . HIS A 1 138 ? -22.349 7.444 21.377 1.00 42.28 138 HIS A O 1
#

Sequence (138 aa):
MDLNNMNDLDRFIEDALKSEPMRAVPAGFHRRVEERVRVAAMASHERHGFQSRVVASMILFAMVALTVVVVPALAFYQGWSFRALPGAMGYLDYMTVFVVQSWAQILLALAAGAGTLTVAVLVWVLIPRFRGKAARQH